Protein AF-B7GQT4-F1 (afdb_monomer)

Organism: Bifidobacterium longum subsp. infantis (strain ATCC 15697 / DSM 20088 / JCM 1222 / NCTC 11817 / S12) (NCBI:txid391904)

Solvent-accessible surface area (backbone atoms only — not comparable to full-atom values): 5934 Å² total; per-residue (Å²): 132,89,84,87,74,53,73,70,58,49,51,52,51,50,52,52,54,62,70,71,42,58,67,85,54,46,69,65,44,76,82,55,88,87,82,88,72,97,68,80,51,79,73,55,50,70,68,43,92,51,88,88,52,49,80,78,44,72,49,77,47,81,63,72,71,78,80,53,94,70,96,74,84,82,75,76,55,63,68,51,74,40,70,50,85,132

Sequence (86 aa):
MSMHISDDEFGRAIEQVLDDLPERFARVLENVGIVVADEPNERELVTMSNPCGELLGLYEGIPITKRTTGCSGVMPGRHHPVQGTA

Radius of gyration: 16.1 Å; Cα contacts (8 Å, |Δi|>4): 49; chains: 1; bounding box: 35×30×40 Å

Mean predicted aligned error: 10.27 Å

Structure (mmCIF, N/CA/C/O backbone):
data_AF-B7GQT4-F1
#
_entry.id   AF-B7GQT4-F1
#
loop_
_atom_site.group_PDB
_atom_site.id
_atom_site.type_symbol
_atom_site.label_atom_id
_atom_site.label_alt_id
_atom_site.label_comp_id
_atom_site.label_asym_id
_atom_site.label_entity_id
_atom_site.label_seq_id
_atom_site.pdbx_PDB_ins_code
_atom_site.Cartn_x
_atom_site.Cartn_y
_atom_site.Cartn_z
_atom_site.occupancy
_atom_site.B_iso_or_equiv
_atom_site.auth_seq_id
_atom_site.auth_comp_id
_atom_site.auth_asym_id
_atom_site.auth_atom_id
_atom_site.pdbx_PDB_model_num
ATOM 1 N N . MET A 1 1 ? -5.384 11.664 20.062 1.00 42.78 1 MET A N 1
ATOM 2 C CA . MET A 1 1 ? -6.506 10.710 20.205 1.00 42.78 1 MET A CA 1
ATOM 3 C C . MET A 1 1 ? -6.071 9.451 19.485 1.00 42.78 1 MET A C 1
ATOM 5 O O . MET A 1 1 ? -5.748 9.566 18.314 1.00 42.78 1 MET A O 1
ATOM 9 N N . SER A 1 2 ? -5.954 8.317 20.181 1.00 58.78 2 SER A N 1
ATOM 10 C CA . SER A 1 2 ? -5.671 7.035 19.522 1.00 58.78 2 SER A CA 1
ATOM 11 C C . SER A 1 2 ? -6.953 6.582 18.829 1.00 58.78 2 SER A C 1
ATOM 13 O O . SER A 1 2 ? -7.971 6.408 19.502 1.00 58.78 2 SER A O 1
ATOM 15 N N . MET A 1 3 ? -6.937 6.490 17.502 1.00 65.44 3 MET A N 1
ATOM 16 C CA . MET A 1 3 ? -8.035 5.918 16.730 1.00 65.44 3 MET A CA 1
ATOM 17 C C . MET A 1 3 ? -7.769 4.418 16.633 1.00 65.44 3 MET A C 1
ATOM 19 O O . MET A 1 3 ? -6.880 3.994 15.906 1.00 65.44 3 MET A O 1
ATOM 23 N N . HIS A 1 4 ? -8.503 3.63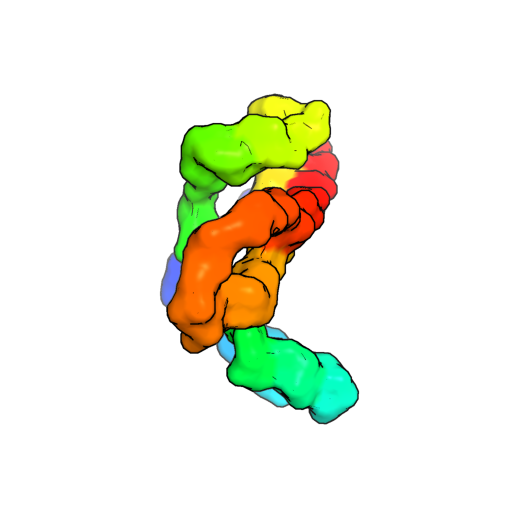1 17.417 1.00 76.06 4 HIS A N 1
ATOM 24 C CA . HIS A 1 4 ? -8.499 2.178 17.294 1.00 76.06 4 HIS A CA 1
ATOM 25 C C . HIS A 1 4 ? -9.594 1.786 16.309 1.00 76.06 4 HIS A C 1
ATOM 27 O O . HIS A 1 4 ? -10.771 2.014 16.582 1.00 76.06 4 HIS A O 1
ATOM 33 N N . ILE A 1 5 ? -9.184 1.227 15.178 1.00 84.94 5 ILE A N 1
ATOM 34 C CA . ILE A 1 5 ? -10.053 0.632 14.168 1.00 84.94 5 ILE A CA 1
ATOM 35 C C . ILE A 1 5 ? -9.835 -0.884 14.200 1.00 84.94 5 ILE A C 1
ATOM 37 O O . ILE A 1 5 ? -8.723 -1.335 14.472 1.00 84.94 5 ILE A O 1
ATOM 41 N N . SER A 1 6 ? -10.892 -1.668 14.000 1.00 88.25 6 SER A N 1
ATOM 42 C CA . SER A 1 6 ? -10.747 -3.124 13.838 1.00 88.25 6 SER A CA 1
ATOM 43 C C . SER A 1 6 ? -10.277 -3.471 12.425 1.00 88.25 6 SE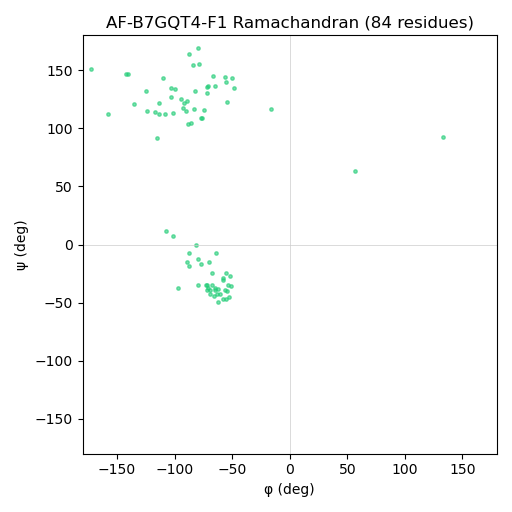R A C 1
ATOM 45 O O . SER A 1 6 ? -10.564 -2.718 11.496 1.00 88.25 6 SER A O 1
ATOM 47 N N . ASP A 1 7 ? -9.626 -4.619 12.238 1.00 85.19 7 ASP A N 1
ATOM 48 C CA . ASP A 1 7 ? -9.156 -5.068 10.916 1.00 85.19 7 ASP A CA 1
ATOM 49 C C . ASP A 1 7 ? -10.298 -5.135 9.893 1.00 85.19 7 ASP A C 1
ATOM 51 O O . ASP A 1 7 ? -10.143 -4.712 8.749 1.00 85.19 7 ASP A O 1
ATOM 55 N N . ASP A 1 8 ? -11.479 -5.592 10.322 1.00 87.75 8 ASP A N 1
ATOM 56 C CA . ASP A 1 8 ? -12.686 -5.635 9.491 1.00 87.75 8 ASP A CA 1
ATOM 57 C C . ASP A 1 8 ? -13.145 -4.234 9.063 1.00 87.75 8 ASP A C 1
ATOM 59 O O . ASP A 1 8 ? -13.548 -4.009 7.920 1.00 87.75 8 ASP A O 1
ATOM 63 N N . GLU A 1 9 ? -13.116 -3.275 9.987 1.00 89.25 9 GLU A N 1
ATOM 64 C CA . GLU A 1 9 ? -13.512 -1.894 9.717 1.00 89.25 9 GLU A CA 1
ATOM 65 C C . GLU A 1 9 ? -12.483 -1.189 8.827 1.00 89.25 9 GLU A C 1
ATOM 67 O O . GLU A 1 9 ? -12.856 -0.450 7.916 1.00 89.25 9 GLU A O 1
ATOM 72 N N . PHE A 1 10 ? -11.198 -1.479 9.026 1.00 88.25 10 PHE A N 1
ATOM 73 C CA . PHE A 1 10 ? -10.118 -0.988 8.183 1.00 88.25 10 PHE A CA 1
ATOM 74 C C . PHE A 1 10 ? -10.207 -1.561 6.764 1.00 88.25 10 PHE A C 1
ATOM 76 O O . PHE A 1 10 ? -1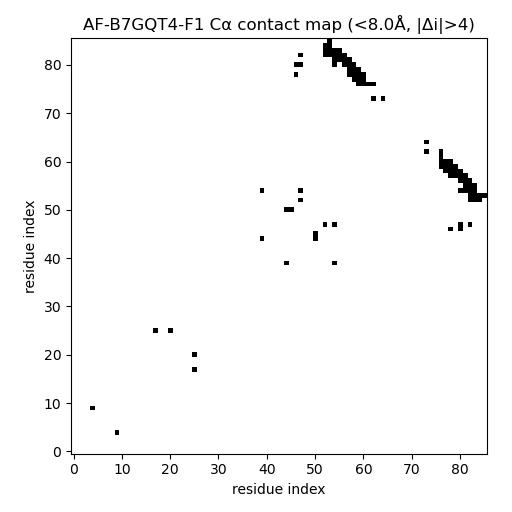0.121 -0.810 5.794 1.00 88.25 10 PHE A O 1
ATOM 83 N N . GLY A 1 11 ? -10.470 -2.864 6.632 1.00 87.38 11 GLY A N 1
ATOM 84 C CA . GLY A 1 11 ? -10.695 -3.518 5.345 1.00 87.38 11 GLY A CA 1
ATOM 85 C C . GLY A 1 11 ? -11.855 -2.888 4.574 1.00 87.38 11 GLY A C 1
ATOM 86 O O . GLY A 1 11 ? -11.693 -2.513 3.415 1.00 87.38 11 GLY A O 1
ATOM 87 N N . ARG A 1 12 ? -12.993 -2.654 5.240 1.00 90.44 12 ARG A N 1
ATOM 88 C CA . ARG A 1 12 ? -14.143 -1.955 4.633 1.00 90.44 12 ARG A CA 1
ATOM 89 C C . ARG A 1 12 ? -13.819 -0.522 4.223 1.00 90.44 12 ARG A C 1
ATOM 91 O O . ARG A 1 12 ? -14.293 -0.064 3.187 1.00 90.44 12 ARG A O 1
ATOM 98 N N . ALA A 1 13 ? -13.025 0.190 5.020 1.00 89.94 13 ALA A N 1
ATOM 99 C CA . ALA A 1 13 ? -12.590 1.538 4.674 1.00 89.94 13 ALA A CA 1
ATOM 100 C C . ALA A 1 13 ? -11.700 1.537 3.420 1.00 89.94 13 ALA A C 1
ATOM 102 O O . ALA A 1 13 ? -11.855 2.408 2.565 1.00 89.94 13 ALA A O 1
ATOM 103 N N . ILE A 1 14 ? -10.813 0.546 3.274 1.00 88.44 14 ILE A N 1
ATOM 104 C CA . ILE A 1 14 ? -10.008 0.369 2.059 1.00 88.44 14 ILE A CA 1
ATOM 105 C C . ILE A 1 14 ? -10.911 0.097 0.856 1.00 88.44 14 ILE A C 1
ATOM 107 O O . ILE A 1 14 ? -10.768 0.776 -0.157 1.00 88.44 14 ILE A O 1
ATOM 111 N N . GLU A 1 15 ? -11.845 -0.849 0.962 1.00 89.38 15 GLU A N 1
ATOM 112 C CA . GLU A 1 15 ? -12.779 -1.182 -0.123 1.00 89.38 15 GLU A CA 1
ATOM 113 C C . GLU A 1 1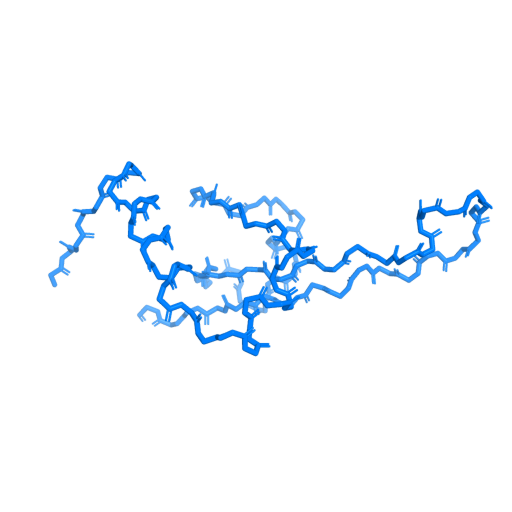5 ? -13.557 0.050 -0.593 1.00 89.38 15 GLU A C 1
ATOM 115 O O . GLU A 1 15 ? -13.582 0.346 -1.785 1.00 89.38 15 GLU A O 1
ATOM 120 N N . GLN A 1 16 ? -14.094 0.837 0.342 1.00 91.00 16 GLN A N 1
ATOM 121 C CA . GLN A 1 16 ? -14.813 2.063 0.012 1.00 91.00 16 GLN A CA 1
ATOM 122 C C . GLN A 1 16 ? -13.930 3.076 -0.735 1.00 91.00 16 GLN A C 1
ATOM 124 O O . GLN A 1 16 ? -14.362 3.680 -1.715 1.00 91.00 16 GLN A O 1
ATOM 129 N N . VAL A 1 17 ? -12.679 3.256 -0.304 1.00 90.50 17 VAL A N 1
ATOM 130 C CA . VAL A 1 17 ? -11.736 4.155 -0.984 1.00 90.50 17 VAL A CA 1
ATOM 131 C C . VAL A 1 17 ? -11.404 3.654 -2.392 1.00 90.50 17 VAL A C 1
ATOM 133 O O . VAL A 1 17 ? -11.255 4.469 -3.305 1.00 90.50 17 VAL A O 1
ATOM 136 N N . LEU A 1 18 ? -11.289 2.335 -2.578 1.00 87.25 18 LEU A N 1
ATOM 137 C CA . LEU A 1 18 ? -11.062 1.713 -3.884 1.00 87.25 18 LEU A CA 1
ATOM 138 C C . LEU A 1 18 ? -12.263 1.870 -4.825 1.00 87.25 18 LEU A C 1
ATOM 140 O O . LEU A 1 18 ? -12.055 2.079 -6.019 1.00 87.25 18 LEU A O 1
ATOM 144 N N . ASP A 1 19 ? -13.487 1.835 -4.303 1.00 89.56 19 ASP A N 1
ATOM 145 C CA . ASP A 1 19 ? -14.705 2.065 -5.088 1.00 89.56 19 ASP A CA 1
ATOM 146 C C . ASP A 1 19 ? -14.864 3.540 -5.501 1.00 89.56 19 ASP A C 1
ATOM 148 O O . ASP A 1 19 ? -15.305 3.838 -6.613 1.00 89.56 19 ASP A O 1
ATOM 152 N N . ASP A 1 20 ? -14.441 4.473 -4.644 1.00 92.94 20 ASP A N 1
ATOM 153 C CA . ASP A 1 20 ? -14.503 5.920 -4.897 1.00 92.94 20 ASP A CA 1
ATOM 154 C C . ASP A 1 20 ? -13.343 6.440 -5.781 1.00 92.94 20 ASP A C 1
ATOM 156 O O . ASP A 1 20 ? -13.248 7.638 -6.090 1.00 92.94 20 ASP A O 1
ATOM 160 N N . LEU A 1 21 ? -12.429 5.561 -6.205 1.00 88.75 21 LEU A N 1
ATOM 161 C CA . LEU A 1 21 ? -11.225 5.942 -6.938 1.00 88.75 21 LEU A CA 1
ATOM 162 C C . LEU A 1 21 ? -11.555 6.384 -8.379 1.00 88.75 21 LEU A C 1
ATOM 164 O O . LEU A 1 21 ? -12.210 5.664 -9.134 1.00 88.75 21 LEU A O 1
ATOM 168 N N . PRO A 1 22 ? -11.041 7.544 -8.839 1.00 93.19 22 PRO A N 1
ATOM 169 C CA . PRO A 1 22 ? -11.243 7.980 -10.216 1.00 93.19 22 PRO A CA 1
ATOM 170 C C . PRO A 1 22 ? -10.777 6.933 -11.235 1.00 93.19 22 PRO A C 1
ATOM 172 O O . PRO A 1 22 ? -9.681 6.386 -11.106 1.00 93.19 22 PRO A O 1
ATOM 175 N N . GLU A 1 23 ? -11.542 6.748 -12.316 1.00 88.06 23 GLU A N 1
ATOM 176 C CA . GLU A 1 23 ? -11.334 5.679 -13.312 1.00 88.06 23 GLU A CA 1
ATOM 177 C C . GLU A 1 23 ? -9.892 5.603 -13.852 1.00 88.06 23 GLU A C 1
ATOM 179 O O . GLU A 1 23 ? -9.344 4.522 -14.069 1.00 88.06 23 GLU A O 1
ATOM 184 N N . ARG A 1 24 ? -9.229 6.758 -14.010 1.00 86.94 24 ARG A N 1
ATOM 185 C CA . ARG A 1 24 ? -7.827 6.841 -14.458 1.00 86.94 24 ARG A CA 1
ATOM 186 C C . ARG A 1 24 ? -6.844 6.074 -13.564 1.00 86.94 24 ARG A C 1
ATOM 188 O O . ARG A 1 24 ? -5.804 5.649 -14.051 1.00 86.94 24 ARG A O 1
ATOM 195 N N . PHE A 1 25 ? -7.148 5.941 -12.276 1.00 84.50 25 PHE A N 1
ATOM 196 C CA . PHE A 1 25 ? -6.321 5.244 -11.295 1.00 84.50 25 PHE A CA 1
ATOM 197 C C . PHE A 1 25 ? -6.793 3.807 -11.081 1.00 84.50 25 PHE A C 1
ATOM 199 O O . PHE A 1 25 ? -5.949 2.920 -10.990 1.00 84.50 25 PHE A O 1
ATOM 206 N N . ALA A 1 26 ? 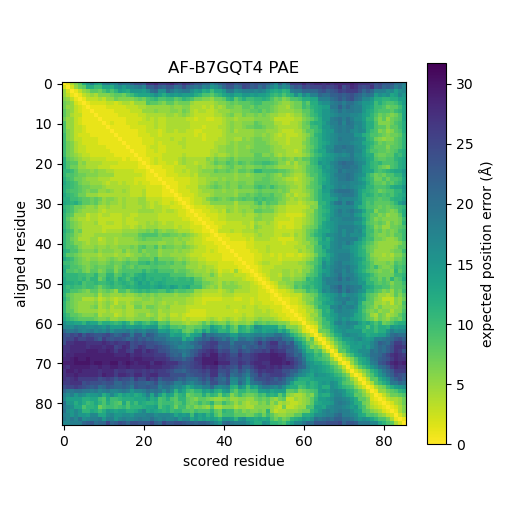-8.109 3.565 -11.094 1.00 84.25 26 ALA A N 1
ATOM 207 C CA . ALA A 1 26 ? -8.678 2.219 -11.020 1.00 84.25 26 ALA A CA 1
ATOM 208 C C . ALA A 1 26 ? -8.070 1.291 -12.090 1.00 84.25 26 ALA A C 1
ATOM 210 O O . ALA A 1 26 ? -7.582 0.213 -11.766 1.00 84.25 26 ALA A O 1
ATOM 211 N N . ARG A 1 27 ? -7.942 1.776 -13.336 1.00 82.56 27 ARG A N 1
ATOM 212 C CA . ARG A 1 27 ? -7.306 1.032 -14.443 1.00 82.56 27 ARG A CA 1
ATOM 213 C C . ARG A 1 27 ? -5.857 0.616 -14.180 1.00 82.56 27 ARG A C 1
ATOM 215 O O . ARG A 1 27 ? -5.389 -0.377 -14.726 1.00 82.56 27 ARG A O 1
ATOM 222 N N . VAL A 1 28 ? -5.115 1.393 -13.392 1.00 81.25 28 VAL A N 1
ATOM 223 C CA . VAL A 1 28 ? -3.724 1.065 -13.042 1.00 81.25 28 VAL A CA 1
ATOM 224 C C . VAL A 1 28 ? -3.693 0.016 -11.930 1.00 81.25 28 VAL A C 1
ATOM 226 O O . VAL A 1 28 ? -2.827 -0.857 -11.937 1.00 81.25 28 VAL A O 1
ATOM 229 N N . LEU A 1 29 ? -4.659 0.076 -11.012 1.00 82.81 29 LEU A N 1
ATOM 230 C CA . LEU A 1 29 ? -4.780 -0.839 -9.882 1.00 82.81 29 LEU A CA 1
ATOM 231 C C . LEU A 1 29 ? -5.343 -2.215 -10.258 1.00 82.81 29 LEU A C 1
ATOM 233 O O . LEU A 1 29 ? -5.109 -3.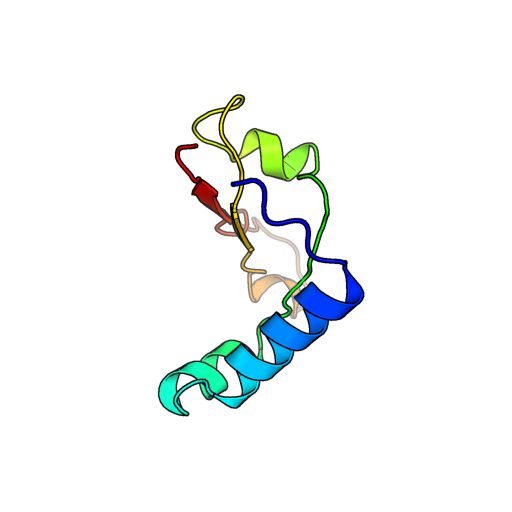158 -9.516 1.00 82.81 29 LEU A O 1
ATOM 237 N N . GLU A 1 30 ? -5.980 -2.382 -11.423 1.00 79.38 30 GLU A N 1
ATOM 238 C CA . GLU A 1 30 ? -6.477 -3.689 -11.905 1.00 79.38 30 GLU A CA 1
ATOM 239 C C . GLU A 1 30 ? -5.414 -4.807 -11.887 1.00 79.38 30 GLU A C 1
ATOM 241 O O . GLU A 1 30 ? -5.744 -5.984 -11.770 1.00 79.38 30 GLU A O 1
ATOM 246 N N . ASN A 1 31 ? -4.130 -4.450 -12.003 1.00 79.50 31 ASN A N 1
ATOM 247 C CA . ASN A 1 31 ? -3.008 -5.394 -11.976 1.00 79.50 31 ASN A CA 1
ATOM 248 C C . ASN A 1 31 ? -2.183 -5.330 -10.678 1.00 79.50 31 ASN A C 1
ATOM 250 O O . ASN A 1 31 ? -1.084 -5.888 -10.624 1.00 79.50 31 ASN A O 1
ATOM 254 N N . VAL A 1 32 ? -2.676 -4.636 -9.652 1.00 81.25 32 VAL A N 1
ATOM 255 C CA . VAL A 1 32 ? -1.991 -4.419 -8.374 1.00 81.25 32 VAL A CA 1
ATOM 256 C C . VAL A 1 32 ? -2.758 -5.142 -7.271 1.00 81.25 32 VAL A C 1
ATOM 258 O O . VAL A 1 32 ? -3.930 -4.872 -7.037 1.00 81.25 32 VAL A O 1
ATOM 261 N N . GLY A 1 33 ? -2.086 -6.059 -6.575 1.00 82.38 33 GLY A N 1
ATOM 262 C CA . GLY A 1 33 ? -2.611 -6.639 -5.340 1.00 82.38 33 GLY A CA 1
ATOM 263 C C . GLY A 1 33 ? -2.331 -5.711 -4.162 1.00 82.38 33 GLY A C 1
ATOM 264 O O . GLY A 1 33 ? -1.199 -5.258 -4.003 1.00 82.38 33 GLY A O 1
ATOM 265 N N . ILE A 1 34 ? -3.346 -5.445 -3.342 1.00 83.19 34 ILE A N 1
ATOM 266 C CA . ILE A 1 34 ? -3.204 -4.712 -2.080 1.00 83.19 34 ILE A CA 1
ATOM 267 C C . ILE A 1 34 ? -3.254 -5.739 -0.951 1.00 83.19 34 ILE A C 1
ATOM 269 O O . ILE A 1 34 ? -4.166 -6.562 -0.899 1.00 83.19 34 ILE A O 1
ATOM 273 N N . VAL A 1 35 ? -2.253 -5.708 -0.076 1.00 84.62 35 VAL A N 1
ATOM 274 C CA . VAL A 1 35 ? -2.144 -6.595 1.086 1.00 84.62 35 VAL A CA 1
ATOM 275 C C . VAL A 1 35 ? -1.994 -5.724 2.322 1.00 84.62 35 VAL A C 1
ATOM 277 O O . VAL A 1 35 ? -1.194 -4.790 2.324 1.00 84.62 35 VAL A O 1
ATOM 280 N N . VAL A 1 36 ? -2.773 -6.033 3.353 1.00 85.62 36 VAL A N 1
ATOM 281 C CA . VAL A 1 36 ? -2.660 -5.421 4.678 1.00 85.62 36 VAL A CA 1
ATOM 282 C C . VAL A 1 36 ? -1.884 -6.384 5.570 1.00 85.62 36 VAL A C 1
ATOM 284 O O . VAL A 1 36 ? -2.141 -7.589 5.548 1.00 85.62 36 VAL A O 1
ATOM 287 N N . ALA A 1 37 ? -0.919 -5.858 6.314 1.00 85.62 37 ALA A N 1
ATOM 288 C CA . ALA A 1 37 ? -0.125 -6.601 7.280 1.00 85.62 37 ALA A CA 1
ATOM 289 C C . ALA A 1 37 ? 0.098 -5.728 8.516 1.00 85.62 37 ALA A C 1
ATOM 291 O O . ALA A 1 37 ? 0.226 -4.511 8.383 1.00 85.62 37 ALA A O 1
ATOM 292 N N . ASP A 1 38 ? 0.162 -6.360 9.687 1.00 84.50 38 ASP A N 1
ATOM 293 C CA . ASP A 1 38 ? 0.343 -5.657 10.962 1.00 84.50 38 ASP A CA 1
ATOM 294 C C . ASP A 1 38 ? 1.745 -5.052 11.093 1.00 84.50 38 ASP A C 1
ATOM 296 O O . ASP A 1 38 ? 1.907 -3.947 11.598 1.00 84.50 38 ASP A O 1
ATOM 300 N N . GLU A 1 39 ? 2.766 -5.775 10.627 1.00 85.12 39 GLU A N 1
ATOM 301 C CA . GLU A 1 39 ? 4.174 -5.391 10.737 1.00 85.12 39 GLU A CA 1
ATOM 302 C C . GLU A 1 39 ? 4.939 -5.777 9.461 1.00 85.12 39 GLU A C 1
ATOM 304 O O . GLU A 1 39 ? 4.642 -6.814 8.850 1.00 85.12 39 GLU A O 1
ATOM 309 N N . PRO A 1 40 ? 5.957 -4.993 9.061 1.00 85.00 40 PRO A N 1
ATOM 310 C CA . PRO A 1 40 ? 6.829 -5.353 7.956 1.00 85.00 40 PRO A CA 1
ATOM 311 C C . PRO A 1 40 ? 7.677 -6.587 8.275 1.00 85.00 40 PRO A C 1
ATOM 313 O O . PRO A 1 40 ? 8.167 -6.782 9.389 1.00 85.00 40 PRO A O 1
ATOM 316 N N . ASN A 1 41 ? 7.932 -7.409 7.260 1.00 85.69 41 ASN A N 1
ATOM 317 C CA . ASN A 1 41 ? 8.847 -8.540 7.380 1.00 85.69 41 ASN A CA 1
ATOM 318 C C . ASN A 1 41 ? 10.325 -8.107 7.278 1.00 85.69 41 ASN A C 1
ATOM 320 O O . ASN A 1 41 ? 10.655 -6.995 6.865 1.00 85.69 41 ASN A O 1
ATOM 324 N N . GLU A 1 42 ? 11.250 -9.018 7.602 1.00 85.06 42 GLU A N 1
ATOM 325 C CA . GLU A 1 42 ? 12.698 -8.742 7.603 1.00 85.06 42 GLU A CA 1
ATOM 326 C C . GLU A 1 42 ? 13.224 -8.159 6.282 1.00 85.06 42 GLU A C 1
ATOM 328 O O . GLU A 1 42 ? 14.130 -7.326 6.290 1.00 85.06 42 GLU A O 1
ATOM 333 N N . ARG A 1 43 ? 12.672 -8.570 5.133 1.00 83.38 43 ARG A N 1
ATOM 334 C CA . ARG A 1 43 ? 13.118 -8.061 3.826 1.00 83.38 43 ARG A CA 1
ATOM 335 C C . ARG A 1 43 ? 12.670 -6.625 3.615 1.00 83.38 43 ARG A C 1
ATOM 337 O O . ARG A 1 43 ? 13.431 -5.828 3.078 1.00 83.38 43 ARG A O 1
ATOM 344 N N . GLU A 1 44 ? 11.458 -6.307 4.046 1.00 84.31 44 GLU A N 1
ATOM 345 C CA . GLU A 1 44 ? 10.862 -4.978 3.933 1.00 84.31 44 GLU A CA 1
ATOM 346 C C . GLU A 1 44 ? 11.575 -3.997 4.863 1.00 84.31 44 GLU A C 1
ATOM 348 O O . GLU A 1 44 ? 11.966 -2.917 4.418 1.00 84.31 44 GLU A O 1
ATOM 353 N N . LEU A 1 45 ? 11.879 -4.420 6.095 1.00 83.81 45 LEU A N 1
ATOM 354 C CA . LEU A 1 45 ? 12.678 -3.659 7.060 1.00 83.81 45 LEU A CA 1
ATOM 355 C C . LEU A 1 45 ? 14.043 -3.241 6.493 1.00 83.81 45 LEU A C 1
ATOM 357 O O . LEU A 1 45 ? 14.474 -2.108 6.683 1.00 83.81 45 LEU A O 1
ATOM 361 N N . VAL A 1 46 ? 14.719 -4.116 5.741 1.00 84.00 46 VAL A N 1
ATOM 362 C CA . VAL A 1 46 ? 16.019 -3.795 5.115 1.00 84.00 46 VAL A CA 1
ATOM 363 C C . VAL A 1 46 ? 15.893 -2.732 4.018 1.00 84.00 46 VAL A C 1
ATOM 365 O O . VAL A 1 46 ? 16.858 -2.023 3.734 1.00 84.00 46 VAL A O 1
ATOM 368 N N . THR A 1 47 ? 14.717 -2.583 3.402 1.00 80.19 47 THR A N 1
ATOM 369 C CA . THR A 1 47 ? 14.480 -1.522 2.408 1.00 80.19 47 THR A CA 1
ATOM 370 C C . THR A 1 47 ? 14.190 -0.164 3.041 1.00 80.19 47 THR A C 1
ATOM 372 O O . THR A 1 47 ? 14.226 0.856 2.349 1.00 80.19 47 THR A O 1
ATOM 375 N N . MET A 1 48 ? 13.924 -0.121 4.348 1.00 82.38 48 MET A N 1
ATOM 376 C CA . MET A 1 48 ? 13.562 1.104 5.043 1.00 82.38 48 MET A CA 1
ATOM 377 C C . MET A 1 48 ? 14.759 2.044 5.201 1.00 82.38 48 MET A C 1
ATOM 379 O O . MET A 1 48 ? 15.848 1.648 5.603 1.00 82.38 48 MET A O 1
ATOM 383 N N . SER A 1 49 ? 14.537 3.332 4.932 1.00 80.81 49 SER A N 1
ATOM 384 C CA . SER A 1 49 ? 15.545 4.373 5.165 1.00 80.81 49 SER A CA 1
ATOM 385 C C . SER A 1 49 ? 15.7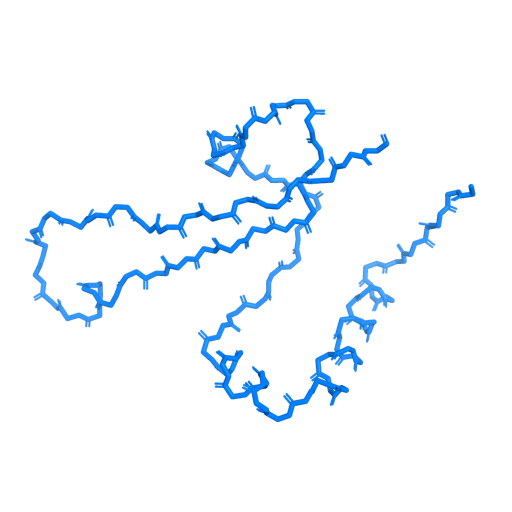46 4.682 6.651 1.00 80.81 49 SER A C 1
ATOM 387 O O . SER A 1 49 ? 16.870 4.958 7.062 1.00 80.81 49 SER A O 1
ATOM 389 N N . ASN A 1 50 ? 14.682 4.617 7.459 1.00 81.38 50 ASN A N 1
ATOM 390 C CA . ASN A 1 50 ? 14.756 4.705 8.913 1.00 81.38 50 ASN A CA 1
ATOM 391 C C . ASN A 1 50 ? 14.265 3.393 9.563 1.00 81.38 50 ASN A C 1
ATOM 393 O O . ASN A 1 50 ? 13.073 3.105 9.470 1.00 81.38 50 ASN A O 1
ATOM 397 N N . PRO A 1 51 ? 15.130 2.623 10.249 1.00 74.75 51 PRO A N 1
ATOM 398 C CA . PRO A 1 51 ? 14.738 1.382 10.927 1.00 74.75 51 PRO A CA 1
ATOM 399 C C . PRO A 1 51 ? 13.861 1.610 12.166 1.00 74.75 51 PRO A C 1
ATOM 401 O O . PRO A 1 51 ? 13.245 0.672 12.651 1.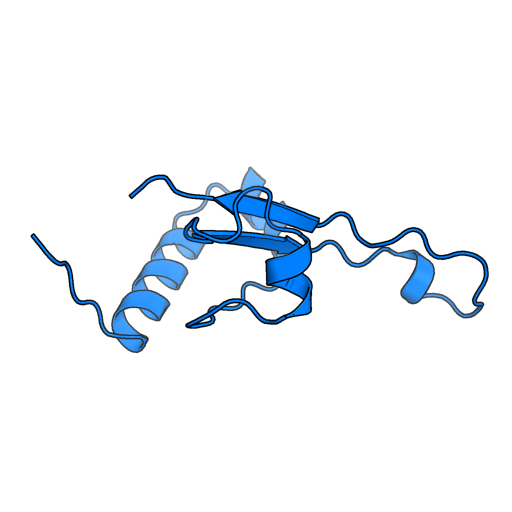00 74.75 51 PRO A O 1
ATOM 404 N N . CYS A 1 52 ? 13.798 2.843 12.677 1.00 79.00 52 CYS A N 1
ATOM 405 C CA . CYS A 1 52 ? 12.904 3.231 13.770 1.00 79.00 52 CYS A CA 1
ATOM 406 C C . CYS A 1 52 ? 11.659 3.985 13.268 1.00 79.00 52 CYS A C 1
ATOM 408 O O . CYS A 1 52 ? 10.953 4.590 14.071 1.00 79.00 52 CYS A O 1
ATOM 410 N N . GLY A 1 53 ? 11.454 4.059 11.949 1.00 80.50 53 GLY A N 1
ATOM 411 C CA . GLY A 1 53 ? 10.300 4.718 11.341 1.00 80.50 53 GLY A CA 1
ATOM 412 C C . GLY A 1 53 ? 9.112 3.772 11.203 1.00 80.50 53 GLY A C 1
ATOM 413 O O . GLY A 1 53 ? 9.271 2.557 11.254 1.00 80.50 53 GLY A O 1
ATOM 414 N N . GLU A 1 54 ? 7.932 4.336 10.976 1.00 84.06 54 GLU A N 1
ATOM 415 C CA . GLU A 1 54 ? 6.711 3.566 10.741 1.00 84.06 54 GLU A CA 1
ATOM 416 C C . GLU A 1 54 ? 6.486 3.387 9.234 1.00 84.06 54 GLU A C 1
ATOM 418 O O . GLU A 1 54 ? 6.478 4.363 8.472 1.00 84.06 54 GLU A O 1
ATOM 423 N N . LEU A 1 55 ? 6.344 2.135 8.786 1.00 85.00 55 LEU A N 1
ATOM 424 C CA . LEU A 1 55 ? 6.060 1.819 7.388 1.00 85.00 55 LEU A CA 1
ATOM 425 C C . LEU A 1 55 ? 4.550 1.884 7.153 1.00 85.00 55 LEU A C 1
ATOM 427 O O . LEU A 1 55 ? 3.822 0.969 7.514 1.00 85.00 55 LEU A O 1
ATOM 431 N N . LEU A 1 56 ? 4.092 2.956 6.508 1.00 86.62 56 LEU A N 1
ATOM 432 C CA . LEU A 1 56 ? 2.669 3.156 6.211 1.00 86.62 56 LEU A CA 1
ATOM 433 C C . LEU A 1 56 ? 2.253 2.548 4.869 1.00 86.62 56 LEU A C 1
ATOM 435 O O . LEU A 1 56 ? 1.068 2.409 4.579 1.00 86.62 56 LEU A O 1
ATOM 439 N N . GLY A 1 57 ? 3.222 2.213 4.019 1.00 85.50 57 GLY A N 1
ATOM 440 C CA . GLY A 1 57 ? 2.949 1.549 2.758 1.00 85.50 57 GLY A CA 1
ATOM 441 C C . GLY A 1 57 ? 4.213 1.106 2.046 1.00 85.50 57 GLY A C 1
ATOM 442 O O . GLY A 1 57 ? 5.272 1.727 2.156 1.00 85.50 57 GLY A O 1
ATOM 443 N N . LEU A 1 58 ? 4.084 0.035 1.272 1.00 85.25 58 LEU A N 1
ATOM 444 C CA . LEU A 1 58 ? 5.156 -0.498 0.451 1.00 85.25 58 LEU A CA 1
ATOM 445 C C . LEU A 1 58 ? 4.621 -0.827 -0.935 1.00 85.25 58 LEU A C 1
ATOM 447 O O . LEU A 1 58 ? 3.729 -1.657 -1.091 1.00 85.25 58 LEU A O 1
ATOM 451 N N . TYR A 1 59 ? 5.198 -0.198 -1.956 1.00 83.81 59 TYR A N 1
ATOM 452 C CA . TYR A 1 59 ? 4.966 -0.617 -3.331 1.00 83.81 59 TYR A CA 1
ATOM 453 C C . TYR A 1 59 ? 6.053 -1.602 -3.762 1.00 83.81 59 TYR A C 1
ATOM 455 O O . TYR A 1 59 ? 7.228 -1.229 -3.835 1.00 83.81 59 TYR A O 1
ATOM 463 N N . GLU A 1 60 ? 5.654 -2.833 -4.085 1.00 79.50 60 GLU A N 1
ATOM 464 C CA . GLU A 1 60 ? 6.526 -3.873 -4.631 1.00 79.50 60 GLU A CA 1
ATOM 465 C C . GLU A 1 60 ? 6.126 -4.218 -6.073 1.00 79.50 60 GLU A C 1
ATOM 467 O O . GLU A 1 60 ? 5.074 -4.796 -6.341 1.00 79.50 60 GLU A O 1
ATOM 472 N N . GLY A 1 61 ? 6.990 -3.876 -7.032 1.00 75.19 61 GLY A N 1
ATOM 473 C CA . GLY A 1 61 ? 6.807 -4.270 -8.428 1.00 75.19 61 GLY A CA 1
ATOM 474 C C . GLY A 1 61 ? 7.459 -5.618 -8.740 1.00 75.19 61 GLY A C 1
ATOM 475 O O . GLY A 1 61 ? 8.679 -5.751 -8.622 1.00 75.19 61 GLY A O 1
ATOM 476 N N . ILE A 1 62 ? 6.689 -6.591 -9.240 1.00 65.38 62 ILE A N 1
ATOM 477 C CA . ILE A 1 62 ? 7.245 -7.836 -9.794 1.00 65.38 62 ILE A CA 1
ATOM 478 C C . ILE A 1 62 ? 7.666 -7.591 -11.256 1.00 65.38 62 ILE A C 1
ATOM 480 O O . ILE A 1 62 ? 6.808 -7.323 -12.102 1.00 65.38 62 ILE A O 1
ATOM 484 N N . PRO A 1 63 ? 8.963 -7.690 -11.609 1.00 56.41 63 PRO A N 1
ATOM 485 C CA . PRO A 1 63 ? 9.402 -7.484 -12.985 1.00 56.41 63 PRO A CA 1
ATOM 486 C C . PRO A 1 63 ? 8.846 -8.559 -13.937 1.00 56.41 63 PRO A C 1
ATOM 488 O O . PRO A 1 63 ? 8.891 -9.759 -13.655 1.00 56.41 63 PRO A O 1
ATOM 491 N N . ILE A 1 64 ? 8.376 -8.113 -15.111 1.00 50.31 64 ILE A N 1
ATOM 492 C CA . ILE A 1 64 ? 7.743 -8.926 -16.173 1.00 50.31 64 ILE A CA 1
ATOM 493 C C . ILE A 1 64 ? 8.625 -10.096 -16.650 1.00 50.31 64 ILE A C 1
ATOM 495 O O . ILE A 1 64 ? 8.105 -11.116 -17.098 1.00 50.31 64 ILE A O 1
ATOM 499 N N . THR A 1 65 ? 9.948 -10.012 -16.497 1.00 49.41 65 THR A N 1
ATOM 500 C CA . THR A 1 65 ? 10.897 -11.073 -16.881 1.00 49.41 65 THR A CA 1
ATOM 501 C C . THR A 1 65 ? 10.744 -12.377 -16.091 1.00 49.41 65 THR A C 1
ATOM 503 O O . THR A 1 65 ? 11.349 -13.376 -16.463 1.00 49.41 65 THR A O 1
ATOM 506 N N . LYS A 1 66 ? 9.910 -12.418 -15.043 1.00 49.28 66 LYS A N 1
ATOM 507 C CA . LYS A 1 66 ? 9.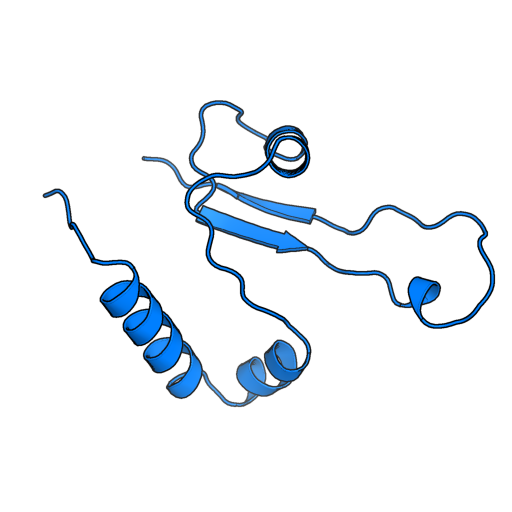558 -13.661 -14.337 1.00 49.28 66 LYS A CA 1
ATOM 508 C C . LYS A 1 66 ? 8.360 -14.418 -14.937 1.00 49.28 66 LYS A C 1
ATOM 510 O O . LYS A 1 66 ? 8.097 -15.533 -14.496 1.00 49.28 66 LYS A O 1
ATOM 515 N N . ARG A 1 67 ? 7.640 -13.861 -15.926 1.00 48.22 67 ARG A N 1
ATOM 516 C CA . ARG A 1 67 ? 6.496 -14.537 -16.586 1.00 48.22 67 ARG A CA 1
ATOM 517 C C . ARG A 1 67 ? 6.887 -15.431 -17.769 1.00 48.22 67 ARG A C 1
ATOM 519 O O . ARG A 1 67 ? 6.109 -16.312 -18.120 1.00 48.22 67 ARG A O 1
ATOM 526 N N . THR A 1 68 ? 8.074 -15.258 -18.350 1.00 45.59 68 THR A N 1
ATOM 527 C CA . THR A 1 68 ? 8.521 -16.035 -19.516 1.00 45.59 68 THR A CA 1
ATOM 528 C C . THR A 1 68 ? 9.851 -16.711 -19.197 1.00 45.59 68 THR A C 1
ATOM 530 O O . THR A 1 68 ? 10.849 -16.050 -18.941 1.00 45.59 68 THR A O 1
ATOM 533 N N . THR A 1 69 ? 9.821 -18.041 -19.162 1.00 50.88 69 THR A N 1
ATOM 534 C CA . THR A 1 69 ? 10.940 -18.996 -19.088 1.00 50.88 69 THR A CA 1
ATOM 535 C C . THR A 1 69 ? 12.331 -18.433 -19.426 1.00 50.88 69 THR A C 1
ATOM 537 O O . THR A 1 69 ? 12.590 -18.102 -20.582 1.00 50.88 69 THR A O 1
ATOM 540 N N . GLY A 1 70 ? 13.249 -18.439 -18.450 1.00 49.19 70 GLY A N 1
ATOM 541 C CA . GLY A 1 70 ? 14.692 -18.278 -18.680 1.00 49.19 70 GLY A CA 1
ATOM 542 C C . GLY A 1 70 ? 15.364 -17.276 -17.743 1.00 49.19 70 GLY A C 1
ATOM 543 O O . GLY A 1 70 ? 15.441 -16.090 -18.041 1.00 49.19 70 GLY A O 1
ATOM 544 N N . CYS A 1 71 ? 15.895 -17.757 -16.617 1.00 52.97 71 CYS A N 1
ATOM 545 C CA . CYS A 1 71 ? 16.775 -16.973 -15.751 1.00 52.97 71 CYS A CA 1
ATOM 546 C C . CYS A 1 71 ? 17.970 -16.397 -16.531 1.00 52.97 71 CYS A C 1
ATOM 548 O O . CYS A 1 71 ? 18.785 -17.157 -17.047 1.00 52.97 71 CYS A O 1
ATOM 550 N N . SER A 1 72 ? 18.136 -15.073 -16.514 1.00 47.34 72 SER A N 1
ATOM 551 C CA . SER A 1 72 ? 19.447 -14.418 -16.570 1.00 47.34 72 SER A CA 1
ATOM 552 C C . SER A 1 72 ? 19.324 -13.001 -15.999 1.00 47.34 72 SER A C 1
ATOM 554 O O . SER A 1 72 ? 18.616 -12.169 -16.556 1.00 47.34 72 SER A O 1
ATOM 556 N N . GLY A 1 73 ? 19.946 -12.754 -14.840 1.00 48.69 73 GLY A N 1
ATOM 557 C CA . GLY A 1 73 ? 20.125 -11.416 -14.257 1.00 48.69 73 GLY A CA 1
ATOM 558 C C . GLY A 1 73 ? 18.847 -10.604 -14.012 1.00 48.69 73 GLY A C 1
ATOM 559 O O . GLY A 1 73 ? 18.669 -9.542 -14.602 1.00 48.69 73 GLY A O 1
ATOM 560 N N . VAL A 1 74 ? 17.949 -11.067 -13.137 1.00 47.50 74 VAL A N 1
ATOM 561 C CA . VAL A 1 74 ? 16.769 -10.267 -12.768 1.00 47.50 74 VAL A CA 1
ATOM 562 C C . VAL A 1 74 ? 17.200 -9.164 -11.799 1.00 47.50 74 VAL A C 1
ATOM 564 O O . VAL A 1 74 ? 17.534 -9.440 -10.649 1.00 47.50 74 VAL A O 1
ATOM 567 N N . MET A 1 75 ? 17.195 -7.919 -12.284 1.00 48.84 75 MET A N 1
ATOM 568 C CA . MET A 1 75 ? 17.245 -6.710 -11.455 1.00 48.84 75 MET A CA 1
ATOM 569 C C . MET A 1 75 ? 16.204 -6.824 -10.330 1.00 48.84 75 MET A C 1
ATOM 571 O O . MET A 1 75 ? 15.073 -7.236 -10.619 1.00 48.84 75 MET A O 1
ATOM 575 N N . PRO A 1 76 ? 16.546 -6.497 -9.070 1.00 51.38 76 PRO A N 1
ATOM 576 C CA . PRO A 1 76 ? 15.586 -6.567 -7.976 1.00 51.38 76 PRO A CA 1
ATOM 577 C C . PRO A 1 76 ? 14.362 -5.707 -8.307 1.00 51.38 76 PRO A C 1
ATOM 579 O O . PRO A 1 76 ? 14.476 -4.672 -8.973 1.00 51.38 76 PRO A O 1
ATOM 582 N N . GLY A 1 77 ? 13.182 -6.172 -7.885 1.00 55.03 77 GLY A N 1
ATOM 583 C CA . GLY A 1 77 ? 11.968 -5.365 -7.951 1.00 55.03 77 GLY A CA 1
ATOM 584 C C . GLY A 1 77 ? 12.242 -3.994 -7.336 1.00 55.03 77 GLY A C 1
ATOM 585 O O . GLY A 1 77 ? 13.041 -3.860 -6.409 1.00 55.03 77 GLY A O 1
ATOM 586 N N . ARG A 1 78 ? 11.649 -2.940 -7.896 1.00 58.22 78 ARG A N 1
ATOM 587 C CA . ARG A 1 78 ? 11.736 -1.626 -7.258 1.00 58.22 78 ARG A CA 1
ATOM 588 C C . ARG A 1 78 ? 10.757 -1.620 -6.094 1.00 58.22 78 ARG A C 1
ATOM 590 O O . ARG A 1 78 ? 9.550 -1.634 -6.324 1.00 58.22 78 ARG A O 1
ATOM 597 N N . HIS A 1 79 ? 11.305 -1.635 -4.884 1.00 65.50 79 HIS A N 1
ATOM 598 C CA . HIS A 1 79 ? 10.572 -1.438 -3.642 1.00 65.50 79 HIS A CA 1
ATOM 599 C C . HIS A 1 79 ? 10.623 0.052 -3.310 1.00 65.50 79 HIS A C 1
ATOM 601 O O . HIS A 1 79 ? 11.707 0.631 -3.206 1.00 65.50 79 HIS A O 1
ATOM 607 N N . HIS A 1 80 ? 9.463 0.684 -3.193 1.00 66.94 80 HIS A N 1
ATOM 608 C CA . HIS A 1 80 ? 9.361 2.082 -2.788 1.00 66.94 80 HIS A CA 1
ATOM 609 C C . HIS A 1 80 ? 8.643 2.140 -1.437 1.00 66.94 80 HIS A C 1
ATOM 611 O O . HIS A 1 80 ? 7.409 2.142 -1.419 1.00 66.94 80 HIS A O 1
ATOM 617 N N . PRO A 1 81 ? 9.389 2.119 -0.314 1.00 68.12 81 PRO A N 1
ATOM 618 C CA . PRO A 1 81 ? 8.795 2.257 1.006 1.00 68.12 81 PRO A CA 1
ATOM 619 C C . PRO A 1 81 ? 8.300 3.690 1.207 1.00 68.12 81 PRO A C 1
ATOM 621 O O . PRO A 1 81 ? 8.991 4.658 0.883 1.00 68.12 81 PRO A O 1
ATOM 624 N N . VAL A 1 82 ? 7.105 3.815 1.770 1.00 73.50 82 VAL A N 1
ATOM 625 C CA . VAL A 1 82 ? 6.514 5.075 2.212 1.00 73.50 82 VAL A CA 1
ATOM 626 C C . VAL A 1 82 ? 6.522 5.065 3.734 1.00 73.50 82 VAL A C 1
ATOM 628 O O . VAL A 1 82 ? 5.842 4.259 4.367 1.00 73.50 82 VAL A O 1
ATOM 631 N N . GLN A 1 83 ? 7.331 5.947 4.318 1.00 71.62 83 GLN A N 1
ATOM 632 C CA . GLN A 1 83 ? 7.478 6.067 5.767 1.00 71.62 83 GLN A CA 1
ATOM 633 C C . GLN A 1 83 ? 6.719 7.284 6.278 1.00 71.62 83 GLN A C 1
ATOM 635 O O . GLN A 1 83 ? 6.815 8.368 5.699 1.00 71.62 83 GLN A O 1
ATOM 640 N N . GLY A 1 84 ? 5.976 7.088 7.362 1.00 61.53 84 GLY A N 1
ATOM 641 C CA . GLY A 1 84 ? 5.367 8.168 8.124 1.00 61.53 84 GLY A CA 1
ATOM 642 C C . GLY A 1 84 ? 6.344 8.757 9.137 1.00 61.53 84 GLY A C 1
ATOM 643 O O . GLY A 1 84 ? 7.271 8.089 9.597 1.00 61.53 84 GLY A O 1
ATOM 644 N N . THR A 1 85 ? 6.124 10.016 9.504 1.00 50.00 85 THR A N 1
ATOM 645 C CA . THR A 1 85 ? 6.665 10.586 10.741 1.00 50.00 85 THR A CA 1
ATOM 646 C C . THR A 1 85 ? 5.529 10.610 11.756 1.00 50.00 85 THR A C 1
ATOM 648 O O . THR A 1 85 ? 4.553 11.328 11.527 1.00 50.00 85 THR A O 1
ATOM 651 N N . ALA A 1 86 ? 5.639 9.808 12.814 1.00 45.81 86 ALA A N 1
ATOM 652 C CA . ALA A 1 86 ? 4.751 9.891 13.973 1.00 45.81 86 ALA A CA 1
ATOM 653 C C . ALA A 1 86 ? 4.955 11.207 14.743 1.00 45.81 86 ALA A C 1
ATOM 655 O O . ALA A 1 86 ? 6.106 11.712 14.758 1.00 45.81 86 ALA A O 1
#

Secondary structure (DSSP, 8-state):
------HHHHHHHHHHHHHTS-HHHHHHHTT------SS--HHHHHH-S-TTSEEEEEEEPPPGGGSSS--S--PPP-EEEEEE--

Foldseek 3Di:
DDDDDDPVRVVVVVVVCLVVDPPVVVVVCVPPDDDDDPDDDPVLCVVDPDNPWDFPDKDWDDDPVVVDDDDDDDDHTDIDTDTDDD

InterPro domains:
  IPR010428 Zincin-like metallopeptidase [PF06262] (29-77)
  IPR038555 Zincin-like metallopeptidase superfamily [G3DSA:3.30.2010.20] (2-79)

pLDDT: mean 75.11, std 15.07, range [42.78, 93.19]